Protein AF-A0A8K0P0N8-F1 (afdb_monomer_lite)

Foldseek 3Di:
DDPPPPPPDPPLPQPVDDCVVCVPSRCVVPQVVVLVVLQVVDDADQEKEKDKDFAADPDQADADPVDPRRGGWIKIFIAHDPPRRTNHIWTDPDPSTDFPPVCPVPPPLLRRVCRVCVVVFLVQHEYEYEQVNDDPVSQVVNLVRNYWYWYWHQCPHPPHDVVVVPDPDRTDIDTDHHD

pLDDT: mean 81.12, std 16.96, range [32.88, 97.12]

Secondary structure (DSSP, 8-state):
-------------GGG--TTT-SSTTTTTTHHHHHHHHHHH----SEEEEEEEEEE-SSS-EE-TTSSSSEEEEEEEEEETTT--EEEEEE--GGG----GGGTTS-HHHHHHHHHHGGGTTTT-EEEE-TTT--HHHHHHHHHTT-EEEEEE-TTSTT--GGGGSSS-S-EEEEE---

Radius of gyration: 18.7 Å; chains: 1; bounding box: 54×40×55 Å

Organism: Ladona fulva (NCBI:txid123851)

Sequence (179 aa):
MSHRIIVKKFGSDNDEYDPEMHPNPKINKIWPKLEEKFKKLYTPERDITIDESLLLSKGRHQFNPQKRARFGIKTFIISESRSGYLWSTIIYSGKGTLFDDEFKDKPMSSQAVMTLMKPLLDKGYCLIMENFYMSPEFTEWLISHSSNTYGTLRRTRRGIPKELETIHSCSFILQITTN

Structure (mmCIF, N/CA/C/O backbone):
data_AF-A0A8K0P0N8-F1
#
_entry.id   AF-A0A8K0P0N8-F1
#
loop_
_atom_site.group_PDB
_atom_site.id
_atom_site.type_symbol
_atom_site.label_atom_id
_atom_site.label_alt_id
_atom_site.label_comp_id
_atom_site.label_asym_id
_atom_site.label_entity_id
_atom_site.label_seq_id
_atom_site.pdbx_PDB_ins_code
_atom_site.Cartn_x
_atom_site.Cartn_y
_atom_site.Cartn_z
_atom_site.occupancy
_atom_site.B_iso_or_equiv
_atom_site.auth_seq_id
_atom_site.auth_comp_id
_atom_site.auth_asym_id
_atom_site.auth_atom_id
_atom_site.pdbx_PDB_model_num
ATOM 1 N N . MET A 1 1 ? 30.753 -25.136 -16.726 1.00 34.81 1 MET A N 1
ATOM 2 C CA . MET A 1 1 ? 30.637 -23.947 -17.600 1.00 34.81 1 MET A CA 1
ATOM 3 C C . MET A 1 1 ? 29.559 -23.027 -17.043 1.00 34.81 1 MET A C 1
ATOM 5 O O . MET A 1 1 ? 28.383 -23.362 -17.107 1.00 34.81 1 MET A O 1
ATOM 9 N N . SER A 1 2 ? 29.964 -21.925 -16.408 1.00 34.75 2 SER A N 1
ATOM 10 C CA . SER A 1 2 ? 29.045 -20.934 -15.838 1.00 34.75 2 SER A CA 1
ATOM 11 C C . SER A 1 2 ? 28.477 -20.085 -16.973 1.00 34.75 2 SER A C 1
ATOM 13 O O . SER A 1 2 ? 29.191 -19.275 -17.564 1.00 34.75 2 SER A O 1
ATOM 15 N N . HIS A 1 3 ? 27.212 -20.313 -17.323 1.00 35.75 3 HIS A N 1
ATOM 16 C CA . HIS A 1 3 ? 26.510 -19.482 -18.291 1.00 35.75 3 HIS A CA 1
ATOM 17 C C . HIS A 1 3 ? 26.194 -18.144 -17.619 1.00 35.75 3 HIS A C 1
ATOM 19 O O . HIS A 1 3 ? 25.194 -17.988 -16.922 1.00 35.75 3 HIS A O 1
ATOM 25 N N . ARG A 1 4 ? 27.090 -17.169 -17.802 1.00 32.88 4 ARG A N 1
ATOM 26 C CA . ARG A 1 4 ? 26.797 -15.763 -17.526 1.00 32.88 4 ARG A CA 1
ATOM 27 C C . ARG A 1 4 ? 25.718 -15.321 -18.508 1.00 32.88 4 ARG A C 1
ATOM 29 O O . ARG A 1 4 ? 26.005 -15.110 -19.683 1.00 32.88 4 ARG A O 1
ATOM 36 N N . ILE A 1 5 ? 24.492 -15.152 -18.025 1.00 37.59 5 ILE A N 1
ATOM 37 C CA . ILE A 1 5 ? 23.492 -14.346 -18.724 1.00 37.59 5 ILE A CA 1
ATOM 38 C C . ILE A 1 5 ? 24.046 -12.919 -18.746 1.00 37.59 5 ILE A C 1
ATOM 40 O O . ILE A 1 5 ? 24.024 -12.204 -17.745 1.00 37.59 5 ILE A O 1
ATOM 44 N N . ILE A 1 6 ? 24.627 -12.527 -19.877 1.00 37.12 6 ILE A N 1
ATOM 45 C CA . ILE A 1 6 ? 24.990 -11.139 -20.140 1.00 37.12 6 ILE A CA 1
ATOM 46 C C . ILE A 1 6 ? 23.667 -10.417 -20.377 1.00 37.12 6 ILE A C 1
ATOM 48 O O . ILE A 1 6 ? 23.098 -10.500 -21.464 1.00 37.12 6 ILE A O 1
ATOM 52 N N . VAL A 1 7 ? 23.162 -9.716 -19.361 1.00 41.03 7 VAL A N 1
ATOM 53 C CA . VAL A 1 7 ? 22.123 -8.704 -19.570 1.00 41.03 7 VAL A CA 1
AT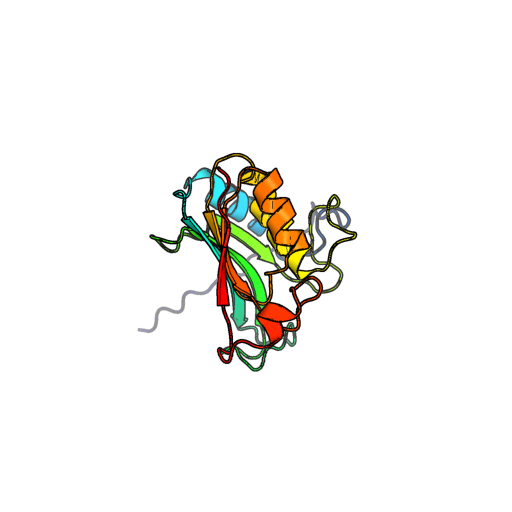OM 54 C C . VAL A 1 7 ? 22.768 -7.612 -20.420 1.00 41.03 7 VAL A C 1
ATOM 56 O O . VAL A 1 7 ? 23.480 -6.743 -19.917 1.00 41.03 7 VAL A O 1
ATOM 59 N N . LYS A 1 8 ? 22.595 -7.713 -21.743 1.00 39.94 8 LYS A N 1
ATOM 60 C CA . LYS A 1 8 ? 22.939 -6.642 -22.673 1.00 39.94 8 LYS A CA 1
ATOM 61 C C . LYS A 1 8 ? 22.150 -5.413 -22.235 1.00 39.94 8 LYS A C 1
ATOM 63 O O . LYS A 1 8 ? 20.938 -5.476 -22.068 1.00 39.94 8 LYS A O 1
ATOM 68 N N . LYS A 1 9 ? 22.892 -4.334 -21.997 1.00 40.94 9 LYS A N 1
ATOM 69 C CA . LYS A 1 9 ? 22.451 -2.954 -21.777 1.00 40.94 9 LYS A CA 1
ATOM 70 C C . LYS A 1 9 ? 21.026 -2.720 -22.310 1.00 40.94 9 LYS A C 1
ATOM 72 O O . LYS A 1 9 ? 20.848 -2.569 -23.514 1.00 40.94 9 LYS A O 1
ATOM 77 N N . PHE A 1 10 ? 20.031 -2.675 -21.423 1.00 42.56 10 PHE A N 1
ATOM 78 C CA . PHE A 1 10 ? 18.745 -2.061 -21.751 1.00 42.56 10 PHE A CA 1
ATOM 79 C C . PHE A 1 10 ? 19.018 -0.563 -21.919 1.00 42.56 10 PHE A C 1
ATOM 81 O O . PHE A 1 10 ? 19.152 0.170 -20.938 1.00 42.56 10 PHE A O 1
ATOM 88 N N . GLY A 1 11 ? 19.210 -0.124 -23.163 1.00 44.72 11 GLY A N 1
ATOM 89 C CA . GLY A 1 11 ? 19.232 1.292 -23.501 1.00 44.72 11 GLY A CA 1
ATOM 90 C C . GLY A 1 11 ? 17.848 1.861 -23.221 1.00 44.72 11 GLY A C 1
ATOM 91 O O . GLY A 1 11 ? 16.871 1.445 -23.831 1.00 44.72 11 GLY A O 1
ATOM 92 N N . SER A 1 12 ? 17.743 2.749 -22.238 1.00 49.34 12 SER A N 1
ATOM 93 C CA . SER A 1 12 ? 16.522 3.522 -22.031 1.00 49.34 12 SER A CA 1
ATOM 94 C C . SER A 1 12 ? 16.572 4.709 -22.991 1.00 49.34 12 SER A C 1
ATOM 96 O O . SER A 1 12 ? 17.086 5.752 -22.611 1.00 49.34 12 SER A O 1
ATOM 98 N N . ASP A 1 13 ? 16.085 4.549 -24.223 1.00 51.22 13 ASP A N 1
ATOM 99 C CA . ASP A 1 13 ? 16.016 5.636 -25.222 1.00 51.22 13 ASP A CA 1
ATOM 100 C C . ASP A 1 13 ? 15.067 6.720 -24.724 1.00 51.22 13 ASP A C 1
ATOM 102 O O . ASP A 1 13 ? 13.869 6.477 -24.669 1.00 51.22 13 ASP A O 1
ATOM 106 N N . ASN A 1 14 ? 15.584 7.836 -24.205 1.00 54.34 14 ASN A N 1
ATOM 107 C CA . ASN A 1 14 ? 14.829 8.881 -23.488 1.00 54.34 14 ASN A CA 1
ATOM 108 C C . ASN A 1 14 ? 14.130 9.890 -24.406 1.00 54.34 14 ASN A C 1
ATOM 110 O O . ASN A 1 14 ? 13.683 10.919 -23.915 1.00 54.34 14 ASN A O 1
ATOM 114 N N . ASP A 1 15 ? 13.994 9.589 -25.691 1.00 62.78 15 ASP A N 1
ATOM 115 C CA . ASP A 1 15 ? 13.519 10.561 -26.678 1.00 62.78 15 ASP A CA 1
ATOM 116 C C . ASP A 1 15 ? 12.042 10.965 -26.474 1.00 62.78 15 ASP A C 1
ATOM 118 O O . ASP A 1 15 ? 11.666 12.083 -26.803 1.00 62.78 15 ASP A O 1
ATOM 122 N N . GLU A 1 16 ? 11.225 10.117 -25.831 1.00 59.94 16 GLU A N 1
ATOM 123 C CA . GLU A 1 16 ? 9.828 10.409 -25.433 1.00 59.9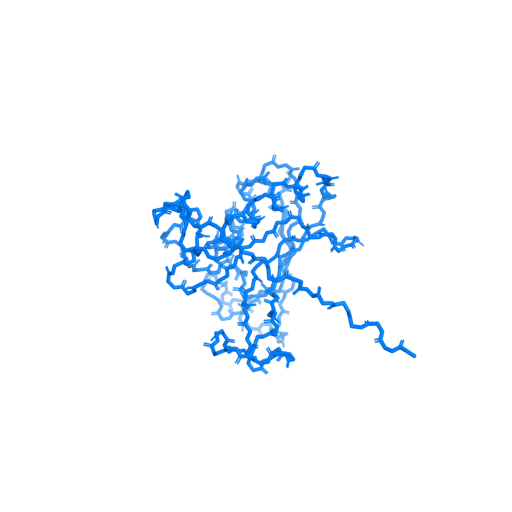4 16 GLU A CA 1
ATOM 124 C C . GLU A 1 16 ? 9.683 10.795 -23.940 1.00 59.94 16 GLU A C 1
ATOM 126 O O . GLU A 1 16 ? 8.640 10.592 -23.319 1.00 59.94 16 GLU A O 1
ATOM 131 N N . TYR A 1 17 ? 10.747 11.273 -23.288 1.00 56.53 17 TYR A N 1
ATOM 132 C CA . TYR A 1 17 ? 10.703 11.620 -21.864 1.00 56.53 17 TYR A CA 1
ATOM 133 C C . TYR A 1 17 ? 9.967 12.946 -21.601 1.00 56.53 17 TYR A C 1
ATOM 135 O O . TYR A 1 17 ? 10.524 14.018 -21.819 1.00 56.53 17 TYR A O 1
ATOM 143 N N . ASP A 1 18 ? 8.760 12.863 -21.037 1.00 59.59 18 ASP A N 1
ATOM 144 C CA . ASP A 1 18 ? 8.067 13.989 -20.403 1.00 59.59 18 ASP A CA 1
ATOM 145 C C . ASP A 1 18 ? 8.356 14.038 -18.882 1.00 59.59 18 ASP A C 1
ATOM 147 O O . ASP A 1 18 ? 7.932 13.139 -18.154 1.00 59.59 18 ASP A O 1
ATOM 151 N N . PRO A 1 19 ? 9.067 15.054 -18.363 1.00 59.94 19 PRO A N 1
ATOM 152 C CA . PRO A 1 19 ? 9.354 15.185 -16.935 1.00 59.94 19 PRO A CA 1
ATOM 153 C C . PRO A 1 19 ? 8.122 15.400 -16.041 1.00 59.94 19 PRO A C 1
ATOM 155 O O . PRO A 1 19 ? 8.228 15.133 -14.843 1.00 59.94 19 PRO A O 1
ATOM 158 N N . GLU A 1 20 ? 6.981 15.847 -16.575 1.00 56.97 20 GLU A N 1
ATOM 159 C CA . GLU A 1 20 ? 5.731 15.989 -15.814 1.00 56.97 20 GLU A CA 1
ATOM 160 C C . GLU A 1 20 ? 5.022 14.642 -15.644 1.00 56.97 20 GLU A C 1
ATOM 162 O O . GLU A 1 20 ? 4.553 14.318 -14.553 1.00 56.97 20 GLU A O 1
ATOM 167 N N . MET A 1 21 ? 5.014 13.806 -16.686 1.00 50.88 21 MET A N 1
ATOM 168 C CA . MET A 1 21 ? 4.398 12.474 -16.630 1.00 50.88 21 MET A CA 1
ATOM 169 C C . MET A 1 21 ? 5.349 11.383 -16.113 1.00 50.88 21 MET A C 1
ATOM 171 O O . MET A 1 21 ? 4.902 10.315 -15.687 1.00 50.88 21 MET A O 1
ATOM 175 N N . HIS A 1 22 ? 6.668 11.602 -16.165 1.00 56.91 22 HIS A N 1
ATOM 176 C CA . HIS A 1 22 ? 7.689 10.573 -15.944 1.00 56.91 22 HIS A CA 1
ATOM 177 C C . HIS A 1 22 ? 8.686 10.952 -14.828 1.00 56.91 22 HIS A C 1
ATOM 179 O O . HIS A 1 22 ? 9.884 11.074 -15.081 1.00 56.91 22 HIS A O 1
ATOM 185 N N . PRO A 1 23 ? 8.281 11.041 -13.552 1.00 57.25 23 PRO A N 1
ATOM 186 C CA . PRO A 1 23 ? 9.169 11.464 -12.460 1.00 57.25 23 PRO A CA 1
ATOM 187 C C . PRO A 1 23 ? 10.352 10.519 -12.198 1.00 57.25 23 PRO A C 1
ATOM 189 O O . PRO A 1 23 ? 11.267 10.864 -11.449 1.00 57.25 23 PRO A O 1
ATOM 192 N N . ASN A 1 24 ? 10.377 9.334 -12.822 1.00 61.72 24 ASN A N 1
ATOM 193 C CA . ASN A 1 24 ? 11.548 8.461 -12.840 1.00 61.72 24 ASN A CA 1
ATOM 194 C C . ASN A 1 24 ? 11.961 8.062 -14.278 1.00 61.72 24 ASN A C 1
ATOM 196 O O . ASN A 1 24 ? 11.547 7.000 -14.763 1.00 61.72 24 ASN A O 1
ATOM 200 N N . PRO A 1 25 ? 12.826 8.848 -14.956 1.00 58.59 25 PRO A N 1
ATOM 201 C CA . PRO A 1 25 ? 13.165 8.689 -16.381 1.00 58.59 25 PRO A CA 1
ATOM 202 C C . PRO A 1 25 ? 13.624 7.288 -16.791 1.00 58.59 25 PRO A C 1
ATOM 204 O O . PRO A 1 25 ? 13.419 6.856 -17.924 1.00 58.59 25 PRO A O 1
ATOM 207 N N . LYS A 1 26 ? 14.287 6.568 -15.880 1.00 62.97 26 LYS A N 1
ATOM 208 C CA . LYS A 1 26 ? 14.955 5.297 -16.199 1.00 62.97 26 LYS A CA 1
ATOM 209 C C . LYS A 1 26 ? 14.019 4.095 -16.147 1.00 62.97 26 LYS A C 1
ATOM 211 O O . LYS A 1 26 ? 14.271 3.108 -16.827 1.00 62.97 26 LYS A O 1
ATOM 216 N N . ILE A 1 27 ? 12.969 4.157 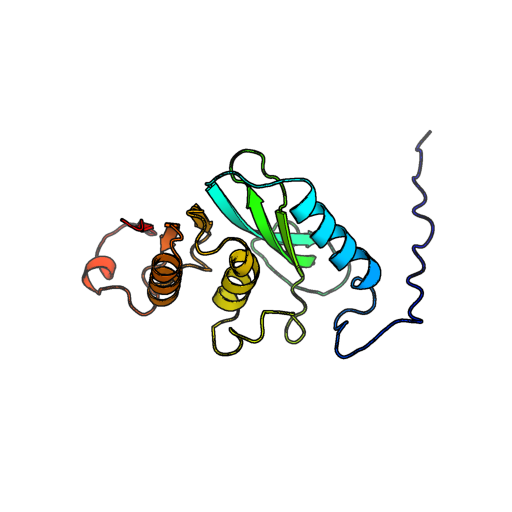-15.331 1.00 69.94 27 ILE A N 1
ATOM 217 C CA . ILE A 1 27 ? 12.074 3.016 -15.083 1.00 69.94 27 ILE A CA 1
ATOM 218 C C . ILE A 1 27 ? 10.721 3.216 -15.779 1.00 69.94 27 ILE A C 1
ATOM 220 O O . ILE A 1 27 ? 10.059 2.238 -16.136 1.00 69.94 27 ILE A O 1
ATOM 224 N N . ASN A 1 28 ? 10.351 4.464 -16.080 1.00 67.00 28 ASN A N 1
ATOM 225 C CA . ASN A 1 28 ? 9.018 4.784 -16.572 1.00 67.00 28 ASN A CA 1
ATOM 226 C C . ASN A 1 28 ? 8.675 4.248 -17.974 1.00 67.00 28 ASN A C 1
ATOM 228 O O . ASN A 1 28 ? 7.510 4.172 -18.326 1.00 67.00 28 ASN A O 1
ATOM 232 N N . LYS A 1 29 ? 9.642 3.817 -18.790 1.00 71.94 29 LYS A N 1
ATOM 233 C CA . LYS A 1 29 ? 9.305 3.247 -20.115 1.00 71.94 29 LYS A CA 1
ATOM 234 C C . LYS A 1 29 ? 8.792 1.818 -20.054 1.00 71.94 29 LYS A C 1
ATOM 236 O O . LYS A 1 29 ? 8.029 1.384 -20.915 1.00 71.94 29 LYS A O 1
ATOM 241 N N . ILE A 1 30 ? 9.282 1.068 -19.073 1.00 79.44 30 ILE A N 1
ATOM 242 C CA . ILE A 1 30 ? 9.040 -0.370 -18.954 1.00 79.44 30 ILE A CA 1
ATOM 243 C C . ILE A 1 30 ? 7.976 -0.625 -17.890 1.00 79.44 30 ILE A C 1
ATOM 245 O O . ILE A 1 30 ? 7.113 -1.478 -18.077 1.00 79.44 30 ILE A O 1
ATOM 249 N N . TRP A 1 31 ? 8.020 0.124 -16.788 1.00 84.00 31 TRP A N 1
ATOM 250 C CA . TRP A 1 31 ? 7.185 -0.149 -15.628 1.00 84.00 31 TRP A CA 1
ATOM 251 C C . TRP A 1 31 ? 5.681 0.010 -15.867 1.00 84.00 31 TRP A C 1
ATOM 253 O O . TRP A 1 31 ? 4.974 -0.952 -15.580 1.00 84.00 31 TRP A O 1
ATOM 263 N N . PRO A 1 32 ? 5.174 1.105 -16.465 1.00 84.44 32 PRO A N 1
ATOM 264 C CA . PRO A 1 32 ? 3.746 1.236 -16.750 1.00 84.44 32 PRO A CA 1
ATOM 265 C C . PRO A 1 32 ? 3.235 0.112 -17.657 1.00 84.44 32 PRO A C 1
ATOM 267 O O . PRO A 1 32 ? 2.181 -0.457 -17.403 1.00 84.44 32 PRO A O 1
ATOM 270 N N . LYS A 1 33 ? 4.033 -0.295 -18.658 1.00 87.00 33 LYS A N 1
ATOM 271 C CA . LYS A 1 33 ? 3.690 -1.403 -19.567 1.00 87.00 33 LYS A CA 1
ATOM 272 C C . LYS A 1 33 ? 3.633 -2.758 -18.852 1.00 87.00 33 LYS A C 1
ATOM 274 O O . LYS A 1 33 ? 2.849 -3.622 -19.238 1.00 87.00 33 LYS A O 1
ATOM 279 N N . LEU A 1 34 ? 4.490 -2.981 -17.853 1.00 88.88 34 LEU A N 1
ATOM 280 C CA . LEU A 1 34 ? 4.446 -4.186 -17.018 1.00 88.88 34 LEU A CA 1
ATOM 281 C C . LEU A 1 34 ? 3.242 -4.163 -16.079 1.00 88.88 34 LEU A C 1
ATOM 283 O O . LEU A 1 34 ? 2.530 -5.157 -15.989 1.00 88.88 34 LEU A O 1
ATOM 287 N N . GLU A 1 35 ? 3.004 -3.030 -15.425 1.00 89.44 35 GLU A N 1
ATOM 288 C CA . GLU A 1 35 ? 1.915 -2.850 -14.467 1.00 89.44 35 GLU A CA 1
ATOM 289 C C . GLU A 1 35 ? 0.545 -3.040 -15.126 1.00 89.44 35 GLU A C 1
ATOM 291 O O . GLU A 1 35 ? -0.285 -3.808 -14.640 1.00 89.44 35 GLU A O 1
ATOM 296 N N . GLU A 1 36 ? 0.368 -2.467 -16.317 1.00 90.94 36 GLU A N 1
ATOM 297 C CA . GLU A 1 36 ? -0.810 -2.678 -17.152 1.00 90.94 36 GLU A CA 1
ATOM 298 C C . GLU A 1 36 ? -1.009 -4.164 -17.494 1.00 90.94 36 GLU A C 1
ATOM 300 O O . GLU A 1 36 ? -2.127 -4.681 -17.441 1.00 90.94 36 GLU A O 1
ATOM 305 N N . LYS A 1 37 ? 0.073 -4.884 -17.821 1.00 93.19 37 LYS A N 1
ATOM 306 C CA . LYS A 1 37 ? 0.000 -6.319 -18.122 1.00 93.19 37 LYS A CA 1
ATOM 307 C C . LYS A 1 37 ? -0.361 -7.154 -16.898 1.00 93.19 37 LYS A C 1
ATOM 309 O O . LYS A 1 37 ? -1.166 -8.068 -17.049 1.00 93.19 37 LYS A O 1
ATOM 314 N N . PHE A 1 38 ? 0.187 -6.863 -15.719 1.00 93.94 38 PHE A N 1
ATOM 315 C CA . PHE A 1 38 ? -0.149 -7.603 -14.496 1.00 93.94 38 PHE A CA 1
ATOM 316 C C . PHE A 1 38 ? -1.645 -7.514 -14.189 1.00 93.94 38 PHE A C 1
ATOM 318 O O . PHE A 1 38 ? -2.302 -8.536 -13.996 1.00 93.94 38 PHE A O 1
ATOM 325 N N . LYS A 1 39 ? -2.213 -6.309 -14.285 1.00 94.06 39 LYS A N 1
ATOM 326 C CA . LYS A 1 39 ? -3.651 -6.094 -14.089 1.00 94.06 39 LYS A CA 1
ATOM 327 C C . LYS A 1 39 ? -4.522 -6.782 -15.142 1.00 94.06 39 LYS A C 1
ATOM 329 O O . LYS A 1 39 ? -5.618 -7.227 -14.824 1.00 94.06 39 LYS A O 1
ATOM 334 N N . LYS A 1 40 ? -4.064 -6.847 -16.399 1.00 95.00 40 LYS A N 1
ATOM 335 C CA . LYS A 1 40 ? -4.822 -7.451 -17.511 1.00 95.00 40 LYS A CA 1
ATOM 336 C C . LYS A 1 40 ? -4.810 -8.977 -17.502 1.00 95.00 40 LYS A C 1
ATOM 338 O O . LYS A 1 40 ? -5.776 -9.589 -17.943 1.00 95.00 40 LYS A O 1
ATOM 343 N N . LEU A 1 41 ? -3.707 -9.588 -17.075 1.00 95.19 41 LEU A N 1
ATOM 344 C CA . LEU A 1 41 ? -3.517 -11.038 -17.162 1.00 95.19 41 LEU A CA 1
ATOM 345 C C . LEU A 1 41 ? -4.204 -11.805 -16.033 1.00 95.19 41 LEU A C 1
ATOM 347 O O . LEU A 1 41 ? -4.467 -12.996 -16.191 1.00 95.19 41 LEU A O 1
ATOM 351 N N . TYR A 1 42 ? -4.475 -11.148 -14.907 1.00 94.38 42 TYR A N 1
ATOM 352 C CA . TYR A 1 42 ? -5.046 -11.795 -13.739 1.00 94.38 42 TYR A CA 1
ATOM 353 C C . TYR A 1 42 ? -6.048 -10.888 -13.034 1.00 94.38 42 TYR A C 1
ATOM 355 O O . TYR A 1 42 ? -5.749 -9.738 -12.712 1.00 94.38 42 TYR A O 1
ATOM 363 N N . THR A 1 43 ? -7.230 -11.434 -12.753 1.00 95.75 43 THR A N 1
ATOM 364 C CA . THR A 1 43 ? -8.183 -10.817 -11.828 1.00 95.75 43 THR A CA 1
ATOM 365 C C . THR A 1 43 ? -8.009 -11.490 -10.470 1.00 95.75 43 THR A C 1
ATOM 367 O O . THR A 1 43 ? -8.191 -12.706 -10.398 1.00 95.75 43 THR A O 1
ATOM 370 N N . PRO A 1 44 ? -7.624 -10.746 -9.420 1.00 96.50 44 PRO A N 1
ATOM 371 C CA . PRO A 1 44 ? -7.443 -11.322 -8.101 1.00 96.50 44 PRO A CA 1
ATOM 372 C C . PRO A 1 44 ? -8.768 -11.838 -7.539 1.00 96.50 44 PRO A C 1
ATOM 374 O O . PRO A 1 44 ? -9.838 -11.314 -7.846 1.00 96.50 44 PRO A O 1
ATOM 377 N N . 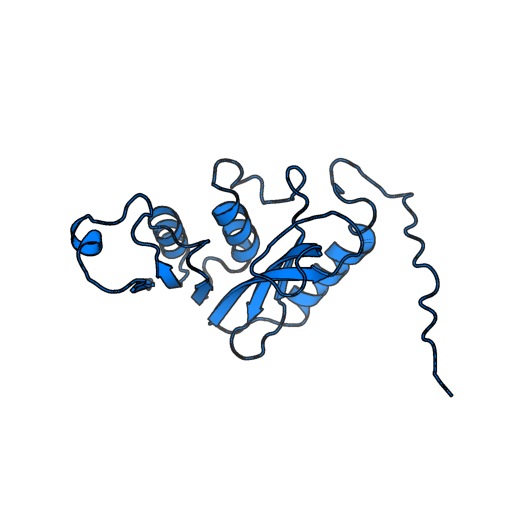GLU A 1 45 ? -8.693 -12.865 -6.696 1.00 96.69 45 GLU A N 1
ATOM 378 C CA . GLU A 1 45 ? -9.820 -13.253 -5.852 1.00 96.69 45 GLU A CA 1
ATOM 379 C C . GLU A 1 45 ? -10.092 -12.199 -4.767 1.00 96.69 45 GLU A C 1
ATOM 381 O O . GLU A 1 45 ? -9.368 -11.212 -4.630 1.00 96.69 45 GLU A O 1
ATOM 386 N N . ARG A 1 46 ? -11.147 -12.424 -3.975 1.00 96.12 46 ARG A N 1
ATOM 387 C CA . ARG A 1 46 ? -11.635 -11.484 -2.957 1.00 96.12 46 ARG A CA 1
ATOM 388 C C . ARG A 1 46 ? -10.531 -10.968 -2.032 1.00 96.12 46 ARG A C 1
ATOM 390 O O . ARG A 1 46 ? -10.508 -9.779 -1.734 1.00 96.12 46 ARG A O 1
ATOM 397 N N . ASP A 1 47 ? -9.654 -11.848 -1.559 1.00 96.62 47 ASP A N 1
ATOM 398 C CA . ASP A 1 47 ? -8.705 -11.523 -0.497 1.00 96.62 47 ASP A CA 1
ATOM 399 C C . ASP A 1 47 ? -7.363 -11.072 -1.087 1.00 96.62 47 ASP A C 1
ATOM 401 O O . ASP A 1 47 ? -6.632 -11.841 -1.718 1.00 96.62 47 ASP A O 1
ATOM 405 N N . ILE A 1 48 ? -6.987 -9.828 -0.816 1.00 97.12 48 ILE A N 1
ATOM 406 C CA . ILE A 1 48 ? -5.782 -9.166 -1.327 1.00 97.12 48 ILE A CA 1
ATOM 407 C C . ILE A 1 48 ? -4.949 -8.605 -0.177 1.00 97.12 48 ILE A C 1
ATOM 409 O O . ILE A 1 48 ? -5.476 -8.229 0.867 1.00 97.12 48 ILE A O 1
ATOM 413 N N . THR A 1 49 ? -3.638 -8.519 -0.366 1.00 96.19 49 THR A N 1
ATOM 414 C CA . THR A 1 49 ? -2.696 -8.005 0.626 1.00 96.19 49 THR A CA 1
ATOM 415 C C . THR A 1 49 ? -1.949 -6.790 0.100 1.00 96.19 49 THR A C 1
ATOM 417 O O . THR A 1 49 ? -1.633 -6.721 -1.088 1.00 96.19 49 THR A O 1
ATOM 420 N N . ILE A 1 50 ? -1.637 -5.840 0.985 1.00 95.62 50 ILE A N 1
ATOM 421 C CA . ILE A 1 50 ? -0.677 -4.768 0.702 1.00 95.62 50 ILE A CA 1
ATOM 422 C C . ILE A 1 50 ? 0.514 -4.870 1.649 1.00 95.62 50 ILE A C 1
ATOM 424 O O . ILE A 1 50 ? 0.345 -4.909 2.869 1.00 95.62 50 ILE A O 1
ATOM 428 N N . ASP A 1 51 ? 1.716 -4.866 1.073 1.00 92.12 51 ASP A N 1
ATOM 429 C CA . ASP A 1 51 ? 2.981 -4.950 1.807 1.00 92.12 51 ASP A CA 1
ATOM 430 C C . ASP A 1 51 ? 4.080 -4.081 1.158 1.00 92.12 51 ASP A C 1
ATOM 432 O O . ASP A 1 51 ? 3.994 -3.628 0.010 1.00 92.12 51 ASP A O 1
ATOM 436 N N . GLU A 1 52 ? 5.144 -3.847 1.921 1.00 91.88 52 GLU A N 1
ATOM 437 C CA . GLU A 1 52 ? 6.380 -3.203 1.509 1.00 91.88 52 GLU A CA 1
ATOM 438 C C . GLU A 1 52 ? 7.452 -4.235 1.156 1.00 91.88 52 GLU A C 1
ATOM 440 O O . GLU A 1 52 ? 7.971 -4.968 2.010 1.00 91.88 52 GLU A O 1
ATOM 445 N N . SER A 1 53 ? 7.915 -4.182 -0.090 1.00 90.50 53 SER A N 1
ATOM 446 C CA . SER A 1 53 ? 9.140 -4.860 -0.505 1.00 90.50 53 SER A CA 1
ATOM 447 C C . SER A 1 53 ? 10.302 -3.875 -0.605 1.00 90.50 53 SER A C 1
ATOM 449 O O . SER A 1 53 ? 10.131 -2.694 -0.916 1.00 90.50 53 SER A O 1
ATOM 451 N N . LEU A 1 54 ? 11.506 -4.364 -0.308 1.00 90.88 54 LEU A N 1
ATOM 452 C CA . LEU A 1 54 ? 12.744 -3.601 -0.403 1.00 90.88 54 LEU A CA 1
ATOM 453 C C . LEU A 1 54 ? 13.723 -4.363 -1.294 1.00 90.88 54 LEU A C 1
ATOM 455 O O . LEU A 1 54 ? 14.391 -5.302 -0.856 1.00 90.88 54 LEU A O 1
ATOM 459 N N . LEU A 1 55 ? 13.793 -3.959 -2.561 1.00 88.62 55 LEU A N 1
ATOM 460 C CA . LEU A 1 55 ? 14.679 -4.565 -3.545 1.00 88.62 55 LEU A CA 1
ATOM 461 C C . LEU A 1 55 ? 16.115 -4.105 -3.289 1.00 88.62 55 LEU A C 1
ATOM 463 O O . LEU A 1 55 ? 16.412 -2.911 -3.372 1.00 88.62 55 LEU A O 1
ATOM 467 N N . LEU A 1 56 ? 17.009 -5.053 -2.996 1.00 86.81 56 LEU A N 1
ATOM 468 C CA . LEU A 1 56 ? 18.414 -4.767 -2.712 1.00 86.81 56 LEU A CA 1
ATOM 469 C C . LEU A 1 56 ? 19.049 -3.968 -3.856 1.00 86.81 56 LEU A C 1
ATOM 471 O O . LEU A 1 56 ? 19.085 -4.414 -5.001 1.00 86.81 56 LEU A O 1
ATOM 475 N N . SER A 1 57 ? 19.614 -2.813 -3.520 1.00 82.06 57 SER A N 1
ATOM 476 C CA . SER A 1 57 ? 20.389 -1.994 -4.448 1.00 82.06 57 SER A CA 1
ATOM 477 C C . SER A 1 57 ? 21.716 -1.622 -3.805 1.00 82.06 57 SER A C 1
ATOM 479 O O . SER A 1 57 ? 21.792 -1.360 -2.607 1.00 82.06 57 SER A O 1
ATOM 481 N N . LYS A 1 58 ? 22.779 -1.587 -4.616 1.00 75.12 58 LYS A N 1
ATOM 482 C CA . LYS A 1 58 ? 24.097 -1.101 -4.178 1.00 75.12 58 LYS A CA 1
ATOM 483 C C . LYS A 1 58 ? 24.117 0.423 -3.980 1.00 75.12 58 LYS A C 1
ATOM 485 O O . LYS A 1 58 ? 25.058 0.940 -3.386 1.00 75.12 58 LYS A O 1
ATOM 490 N N . GLY A 1 59 ? 23.106 1.138 -4.480 1.00 73.19 59 GLY A N 1
ATOM 491 C CA . GLY A 1 59 ? 22.930 2.571 -4.253 1.00 73.19 59 GLY A CA 1
ATOM 492 C C . GLY A 1 59 ? 22.320 2.881 -2.883 1.00 73.19 59 GLY A C 1
ATOM 493 O O . GLY A 1 59 ? 21.548 2.095 -2.334 1.00 73.19 59 GLY A O 1
ATOM 494 N N . ARG A 1 60 ? 22.633 4.061 -2.336 1.00 67.38 60 ARG A N 1
ATOM 495 C CA . ARG A 1 60 ? 22.028 4.580 -1.098 1.00 67.38 60 ARG A CA 1
ATOM 496 C C . ARG A 1 60 ? 20.643 5.167 -1.391 1.00 67.38 60 ARG A C 1
ATOM 498 O O . ARG A 1 60 ? 20.493 6.378 -1.499 1.00 67.38 60 ARG A O 1
ATOM 505 N N . HIS A 1 61 ? 19.662 4.291 -1.576 1.00 80.62 61 HIS A N 1
ATOM 506 C CA . HIS A 1 61 ? 18.254 4.667 -1.713 1.00 80.62 61 HIS A CA 1
ATOM 507 C C . HIS A 1 61 ? 17.588 4.647 -0.326 1.00 80.62 61 HIS A C 1
ATOM 509 O O . HIS A 1 61 ? 18.041 5.343 0.579 1.00 80.62 61 HIS A O 1
ATOM 515 N N . GLN A 1 62 ? 16.561 3.823 -0.115 1.00 84.62 62 GLN A N 1
ATOM 516 C CA . GLN A 1 62 ? 15.880 3.731 1.170 1.00 84.62 62 GLN A CA 1
ATOM 517 C C . GLN A 1 62 ? 16.642 2.823 2.137 1.00 84.62 62 GLN A C 1
ATOM 519 O O . GLN A 1 62 ? 17.038 1.718 1.767 1.00 84.62 62 GLN A O 1
ATOM 524 N N . PHE A 1 63 ? 16.791 3.269 3.387 1.00 86.12 63 PHE A N 1
ATOM 525 C CA . PHE A 1 63 ? 17.274 2.438 4.487 1.00 86.12 63 PHE A CA 1
ATOM 526 C C . PHE A 1 63 ? 16.098 1.904 5.313 1.00 86.12 63 PHE A C 1
ATOM 528 O O . PHE A 1 63 ? 15.228 2.679 5.717 1.00 86.12 63 PHE A O 1
ATOM 535 N N . ASN A 1 64 ? 16.076 0.597 5.578 1.00 85.19 64 ASN A N 1
ATOM 536 C CA . ASN A 1 64 ? 15.187 -0.020 6.558 1.00 85.19 64 ASN A CA 1
ATOM 537 C C . ASN A 1 64 ? 15.959 -1.089 7.357 1.00 85.19 64 ASN A C 1
ATOM 539 O O . ASN A 1 64 ? 16.290 -2.138 6.801 1.00 85.19 64 ASN A O 1
ATOM 543 N N . PRO A 1 65 ? 16.231 -0.868 8.657 1.00 86.12 65 PRO A N 1
ATOM 544 C CA . PRO A 1 65 ? 17.007 -1.806 9.465 1.00 86.12 65 PRO A CA 1
ATOM 545 C C . PRO A 1 65 ? 16.278 -3.131 9.735 1.00 86.12 65 PRO A C 1
ATOM 547 O O . PRO A 1 65 ? 16.939 -4.122 10.037 1.00 86.12 65 PRO A O 1
ATOM 550 N N . GLN A 1 66 ? 14.946 -3.159 9.621 1.00 85.25 66 GLN A N 1
ATOM 551 C CA . GLN A 1 66 ? 14.128 -4.346 9.889 1.00 85.25 66 GLN A CA 1
ATOM 552 C C . GLN A 1 66 ? 14.099 -5.331 8.712 1.00 85.25 66 GLN A C 1
ATOM 554 O O . GLN A 1 66 ? 13.761 -6.497 8.895 1.00 85.25 66 GLN A O 1
ATOM 559 N N . LYS A 1 67 ? 14.453 -4.892 7.498 1.00 84.06 67 LYS A N 1
ATOM 560 C CA . LYS A 1 67 ? 14.455 -5.745 6.302 1.00 84.06 67 LYS A CA 1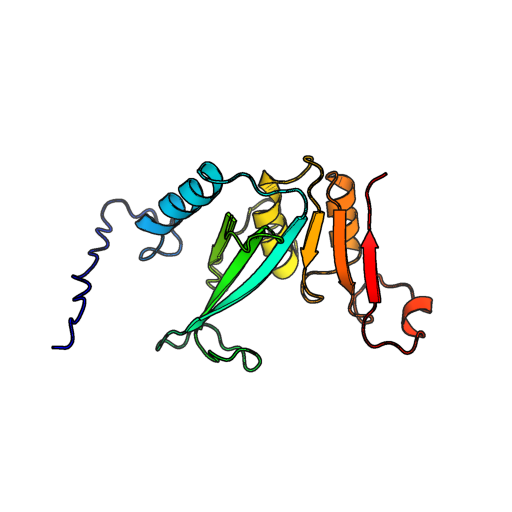
ATOM 561 C C . LYS A 1 67 ? 15.862 -6.315 6.066 1.00 84.06 67 LYS A C 1
ATOM 563 O O . LYS A 1 67 ? 16.877 -5.674 6.341 1.00 84.06 67 LYS A O 1
ATOM 568 N N . ARG A 1 68 ? 15.929 -7.532 5.506 1.00 83.62 68 ARG A N 1
ATOM 569 C CA . ARG A 1 68 ? 17.198 -8.232 5.207 1.00 83.62 68 ARG A CA 1
ATOM 570 C C . ARG A 1 68 ? 18.104 -7.406 4.291 1.00 83.62 68 ARG A C 1
ATOM 572 O O . ARG A 1 68 ? 19.296 -7.260 4.555 1.00 83.62 68 ARG A O 1
ATOM 579 N N . ALA A 1 69 ? 17.533 -6.858 3.222 1.00 85.06 69 ALA A N 1
ATOM 580 C CA . ALA A 1 69 ? 18.187 -5.857 2.394 1.00 85.06 69 ALA A CA 1
ATOM 581 C C . ALA A 1 69 ? 18.051 -4.499 3.085 1.00 85.06 69 ALA A C 1
ATOM 583 O O . ALA A 1 69 ? 17.052 -3.821 2.903 1.00 85.06 69 ALA A O 1
ATOM 584 N N . ARG A 1 70 ? 19.033 -4.103 3.901 1.00 87.31 70 ARG A N 1
ATOM 585 C CA . ARG A 1 70 ? 18.926 -2.854 4.676 1.00 87.31 70 ARG A CA 1
ATOM 586 C C . ARG A 1 70 ? 18.870 -1.601 3.806 1.00 87.31 70 ARG A C 1
ATOM 588 O O . ARG A 1 70 ? 18.303 -0.609 4.239 1.00 87.31 70 ARG A O 1
ATOM 595 N N . PHE A 1 71 ? 19.459 -1.646 2.612 1.00 87.75 71 PHE A N 1
ATOM 596 C CA . PHE A 1 71 ? 19.418 -0.574 1.622 1.00 87.75 71 PHE A CA 1
ATOM 597 C C . PHE A 1 71 ? 18.785 -1.088 0.335 1.00 87.75 71 PHE A C 1
ATOM 599 O O . PHE A 1 71 ? 19.172 -2.145 -0.171 1.00 87.75 71 PHE A O 1
ATOM 606 N N . GLY A 1 72 ? 17.833 -0.342 -0.213 1.00 89.94 72 GLY A N 1
ATOM 607 C CA . GLY A 1 72 ? 17.156 -0.781 -1.421 1.00 89.94 72 GLY A CA 1
ATOM 608 C C . GLY A 1 72 ? 16.146 0.200 -1.986 1.00 89.94 72 GLY A C 1
ATOM 609 O O . GLY A 1 72 ? 15.904 1.277 -1.442 1.00 89.94 72 GLY A O 1
ATOM 610 N N . ILE A 1 73 ? 15.558 -0.204 -3.104 1.00 88.44 73 ILE A N 1
ATOM 611 C CA . ILE A 1 73 ? 14.409 0.465 -3.705 1.00 88.44 73 ILE A CA 1
ATOM 612 C C . ILE A 1 73 ? 13.169 -0.073 -3.001 1.00 88.44 73 ILE A C 1
ATOM 614 O O . ILE A 1 73 ? 12.884 -1.269 -3.065 1.00 88.44 73 ILE A O 1
ATOM 618 N N . LYS A 1 74 ? 12.472 0.807 -2.285 1.00 90.88 74 LYS A N 1
ATOM 619 C CA . LYS A 1 74 ? 11.227 0.466 -1.605 1.00 90.88 74 LYS A CA 1
ATOM 620 C C . LYS A 1 74 ? 10.084 0.467 -2.621 1.00 90.88 74 LYS A C 1
ATOM 622 O O . LYS A 1 74 ? 9.964 1.395 -3.418 1.00 90.88 74 LYS A O 1
ATOM 627 N N . THR A 1 75 ? 9.241 -0.550 -2.570 1.00 92.31 75 THR A N 1
ATOM 628 C CA . THR A 1 75 ? 8.046 -0.680 -3.407 1.00 92.31 75 THR A CA 1
ATOM 629 C C . THR A 1 75 ? 6.863 -1.056 -2.535 1.00 92.31 75 THR A C 1
ATOM 631 O O . THR A 1 75 ? 6.957 -2.003 -1.753 1.00 92.31 75 THR A O 1
ATOM 634 N N . PHE A 1 76 ? 5.758 -0.338 -2.693 1.00 94.44 76 PHE A N 1
ATOM 635 C CA . PHE A 1 76 ? 4.455 -0.773 -2.205 1.00 94.44 76 PHE A CA 1
ATOM 636 C C . PHE A 1 76 ? 3.887 -1.759 -3.215 1.00 94.44 76 PHE A C 1
ATOM 638 O O . PHE A 1 76 ? 3.968 -1.510 -4.421 1.00 94.44 76 PHE A O 1
ATOM 645 N N . ILE A 1 77 ? 3.376 -2.888 -2.747 1.00 95.31 77 ILE A N 1
ATOM 646 C CA . ILE A 1 77 ? 2.882 -3.966 -3.598 1.00 95.31 77 ILE A CA 1
ATOM 647 C C . ILE A 1 77 ? 1.491 -4.339 -3.122 1.00 95.31 77 ILE A C 1
ATOM 649 O O . ILE A 1 77 ? 1.282 -4.486 -1.922 1.00 95.31 77 ILE A O 1
ATOM 653 N N . ILE A 1 78 ? 0.576 -4.516 -4.069 1.00 96.69 78 ILE A N 1
ATOM 654 C CA . ILE A 1 78 ? -0.682 -5.217 -3.849 1.00 96.69 78 ILE A CA 1
ATOM 655 C C . ILE A 1 78 ? -0.597 -6.593 -4.509 1.00 96.69 78 ILE A C 1
ATOM 657 O O . ILE A 1 78 ? -0.204 -6.721 -5.676 1.00 96.69 78 ILE A O 1
ATOM 661 N N . SER A 1 79 ? -0.933 -7.627 -3.748 1.00 96.94 79 SER A N 1
ATOM 662 C CA . SER A 1 79 ? -0.884 -9.015 -4.197 1.00 96.94 79 SER A CA 1
ATOM 663 C C . SER A 1 79 ? -2.130 -9.791 -3.810 1.00 96.94 79 SER A C 1
ATOM 665 O O . SER A 1 79 ? -2.789 -9.476 -2.827 1.00 96.94 79 SER A O 1
ATOM 667 N N . GLU A 1 80 ? -2.455 -10.823 -4.577 1.00 96.69 80 GLU A N 1
ATOM 668 C CA . GLU A 1 80 ? -3.538 -11.734 -4.221 1.00 96.69 80 GLU A CA 1
ATOM 669 C C . GLU A 1 80 ? -3.093 -12.704 -3.116 1.00 96.69 80 GLU A C 1
ATOM 671 O O . GLU A 1 80 ? -2.000 -13.271 -3.175 1.00 96.69 80 GLU A O 1
ATOM 676 N N . SER A 1 81 ? -3.932 -12.887 -2.093 1.00 95.50 81 SER A N 1
ATOM 677 C CA . SER A 1 81 ? -3.528 -13.546 -0.843 1.00 95.50 81 SER A CA 1
ATOM 678 C C . SER A 1 81 ? -3.270 -15.045 -0.985 1.00 95.50 81 SER A C 1
ATOM 680 O O . SER A 1 81 ? -2.476 -15.598 -0.228 1.00 95.50 81 SER A O 1
ATOM 682 N N . ARG A 1 82 ? -3.942 -15.723 -1.923 1.00 94.31 82 ARG A N 1
ATOM 683 C CA . ARG A 1 82 ? -3.896 -17.188 -2.042 1.00 94.31 82 ARG A CA 1
ATOM 684 C C . ARG A 1 82 ? -2.703 -17.670 -2.866 1.00 94.31 82 ARG A C 1
ATOM 686 O O . ARG A 1 82 ? -2.054 -18.649 -2.516 1.00 94.31 82 ARG A O 1
ATOM 693 N N . SER A 1 83 ? -2.435 -16.996 -3.974 1.00 95.12 83 SER A N 1
ATOM 694 C CA . SER A 1 83 ? -1.407 -17.315 -4.966 1.00 95.12 83 SER A CA 1
ATOM 695 C C . SER A 1 83 ? -0.130 -16.499 -4.780 1.00 95.12 83 SER A C 1
ATOM 697 O O . SER A 1 83 ? 0.916 -16.884 -5.300 1.00 95.12 83 SER A O 1
ATOM 699 N N . GLY A 1 84 ? -0.201 -15.367 -4.072 1.00 94.31 84 GLY A N 1
ATOM 700 C CA . GLY A 1 84 ? 0.890 -14.398 -3.991 1.00 94.31 84 GLY A CA 1
ATOM 701 C C . GLY A 1 84 ? 1.112 -13.623 -5.294 1.00 94.31 84 GLY A C 1
ATOM 702 O O . GLY A 1 84 ? 2.179 -13.037 -5.477 1.00 94.31 84 GLY A O 1
ATOM 703 N N . TYR A 1 85 ? 0.146 -13.633 -6.221 1.00 96.00 85 TYR A N 1
ATOM 704 C CA . TYR A 1 85 ? 0.270 -12.933 -7.496 1.00 96.00 85 TYR A CA 1
ATOM 705 C C . TYR A 1 85 ? 0.415 -11.426 -7.284 1.00 96.00 85 TYR A C 1
ATOM 707 O O . TYR A 1 85 ? -0.450 -10.799 -6.676 1.00 96.00 85 TYR A O 1
ATOM 715 N N . LEU A 1 86 ? 1.484 -10.833 -7.819 1.00 95.75 86 LEU A N 1
ATOM 716 C CA . LEU A 1 86 ? 1.698 -9.388 -7.802 1.00 95.75 86 LEU A CA 1
ATOM 717 C C . LEU A 1 86 ? 0.765 -8.722 -8.813 1.00 95.75 86 LEU A C 1
ATOM 719 O O . LEU A 1 86 ? 0.939 -8.888 -10.018 1.00 95.75 86 LEU A O 1
ATOM 723 N N . TRP A 1 87 ? -0.201 -7.951 -8.319 1.00 96.12 87 TRP A N 1
ATOM 724 C CA . TRP A 1 87 ? -1.235 -7.352 -9.159 1.00 96.12 87 TRP A CA 1
ATOM 725 C C . TRP A 1 87 ? -0.904 -5.914 -9.572 1.00 96.12 87 TRP A C 1
ATOM 727 O O . TRP A 1 87 ? -1.045 -5.549 -10.737 1.00 96.12 87 TRP A O 1
ATOM 737 N N . SER A 1 88 ? -0.419 -5.097 -8.638 1.00 95.50 88 SER A N 1
ATOM 738 C CA . SER A 1 88 ? 0.010 -3.718 -8.898 1.00 95.50 88 SER A CA 1
ATOM 739 C C . SER A 1 88 ? 1.039 -3.274 -7.859 1.00 95.50 88 SER A C 1
ATOM 741 O O . SER A 1 88 ? 1.285 -3.947 -6.853 1.00 95.50 88 SER A O 1
ATOM 743 N N . THR A 1 89 ? 1.725 -2.169 -8.132 1.00 94.00 89 THR A N 1
ATOM 744 C CA . THR A 1 89 ? 2.830 -1.710 -7.301 1.00 94.00 89 THR A CA 1
ATOM 745 C C . THR A 1 89 ? 3.202 -0.257 -7.581 1.00 94.00 89 THR A C 1
ATOM 747 O O . THR A 1 89 ? 3.178 0.211 -8.719 1.00 94.00 89 THR A O 1
ATOM 750 N N . ILE A 1 90 ? 3.601 0.446 -6.520 1.00 92.06 90 ILE A N 1
ATOM 751 C CA . ILE A 1 90 ? 4.111 1.818 -6.562 1.00 92.06 90 ILE A CA 1
ATOM 752 C C . ILE A 1 90 ? 5.571 1.814 -6.111 1.00 92.06 90 ILE A C 1
ATOM 754 O O . ILE A 1 90 ? 5.911 1.300 -5.041 1.00 92.06 90 ILE A O 1
ATOM 758 N N . ILE A 1 91 ? 6.443 2.429 -6.911 1.00 90.00 91 ILE A N 1
ATOM 759 C CA . ILE A 1 91 ? 7.860 2.599 -6.578 1.00 90.00 91 ILE A CA 1
ATOM 760 C C . ILE A 1 91 ? 8.027 3.850 -5.717 1.00 90.00 91 ILE A C 1
ATOM 762 O O . ILE A 1 91 ? 7.764 4.967 -6.162 1.00 90.00 91 ILE A O 1
ATOM 766 N N . TYR A 1 92 ? 8.530 3.674 -4.497 1.00 89.44 92 TYR A N 1
ATOM 767 C CA . TYR A 1 92 ? 8.783 4.787 -3.594 1.00 89.44 92 TYR A CA 1
ATOM 768 C C . TYR A 1 92 ? 10.041 5.555 -4.016 1.00 89.44 92 TYR A C 1
ATOM 770 O O . TYR A 1 92 ? 11.153 5.022 -4.001 1.00 89.44 92 TYR A O 1
ATOM 778 N N . SER A 1 93 ? 9.855 6.831 -4.348 1.00 86.75 93 SER A N 1
ATOM 779 C CA . SER A 1 93 ? 10.906 7.750 -4.807 1.00 86.75 93 SER A CA 1
ATOM 780 C C . SER A 1 93 ? 11.068 8.955 -3.868 1.00 86.75 93 SER A C 1
ATOM 782 O O . SER A 1 93 ? 11.546 10.018 -4.266 1.00 86.75 93 SER A O 1
ATOM 784 N N . GLY A 1 94 ? 10.662 8.819 -2.601 1.00 86.12 94 GLY A N 1
ATOM 785 C CA . GLY A 1 94 ? 10.658 9.928 -1.648 1.00 86.12 94 GLY A CA 1
ATOM 786 C C . GLY A 1 94 ? 9.596 10.965 -2.011 1.00 86.12 94 GLY A C 1
ATOM 787 O O . GLY A 1 94 ? 8.441 10.609 -2.233 1.00 86.12 94 GLY A O 1
ATOM 788 N N . LYS A 1 95 ? 9.990 12.242 -2.103 1.00 82.50 95 LYS A N 1
ATOM 789 C CA . LYS A 1 95 ? 9.081 13.351 -2.454 1.00 82.50 95 LYS A CA 1
ATOM 790 C C . LYS A 1 95 ? 8.510 13.257 -3.873 1.00 82.50 95 LYS A C 1
ATOM 792 O O . LYS A 1 95 ? 7.450 13.808 -4.115 1.00 82.50 95 LYS A O 1
ATOM 797 N N . GLY A 1 96 ? 9.200 12.574 -4.786 1.00 82.19 96 GLY A N 1
ATOM 798 C CA . GLY A 1 96 ? 8.738 12.358 -6.162 1.00 82.19 96 GLY A CA 1
ATOM 799 C C . GLY A 1 96 ? 7.937 11.069 -6.341 1.00 82.19 96 GLY A C 1
ATOM 800 O O . GLY A 1 96 ? 7.895 10.536 -7.446 1.00 82.19 96 GLY A O 1
ATOM 801 N N . THR A 1 97 ? 7.401 10.490 -5.262 1.00 87.00 97 THR A N 1
ATOM 802 C CA . THR A 1 97 ? 6.544 9.305 -5.387 1.00 87.00 97 THR A CA 1
ATOM 803 C C . THR A 1 97 ? 5.221 9.717 -6.013 1.00 87.00 97 THR A C 1
ATOM 805 O O . THR A 1 97 ? 4.584 10.648 -5.530 1.00 87.00 97 THR A O 1
ATOM 808 N N . LEU A 1 98 ? 4.820 9.012 -7.069 1.00 87.62 98 LEU A N 1
ATOM 809 C CA . LEU A 1 98 ? 3.526 9.208 -7.703 1.00 87.62 98 LEU A CA 1
ATOM 810 C C . LEU A 1 98 ? 2.441 8.495 -6.909 1.00 87.62 98 LEU A C 1
ATOM 812 O O . LEU A 1 98 ? 2.420 7.265 -6.836 1.00 87.62 98 LEU A O 1
ATOM 816 N N . PHE A 1 99 ? 1.551 9.292 -6.342 1.00 91.56 99 PHE A N 1
ATOM 817 C CA . PHE A 1 99 ? 0.276 8.858 -5.796 1.00 91.56 99 PHE A CA 1
ATOM 818 C C . PHE A 1 99 ? -0.845 9.524 -6.589 1.00 91.56 99 PHE A C 1
ATOM 820 O O . PHE A 1 99 ? -0.590 10.440 -7.368 1.00 91.56 99 PHE A O 1
ATOM 827 N N . ASP A 1 100 ? -2.074 9.053 -6.410 1.00 92.44 100 ASP A N 1
ATOM 828 C CA . ASP A 1 100 ? -3.233 9.718 -6.994 1.00 92.44 100 ASP A CA 1
ATOM 829 C C . ASP A 1 100 ? -3.425 11.105 -6.356 1.00 92.44 100 ASP A C 1
ATOM 831 O O . ASP A 1 100 ? -3.426 11.235 -5.125 1.00 92.44 100 ASP A O 1
ATOM 835 N N . ASP A 1 101 ? -3.584 12.137 -7.190 1.00 92.38 101 ASP A N 1
ATOM 836 C CA . ASP A 1 101 ? -3.726 13.533 -6.758 1.00 92.38 101 ASP A CA 1
ATOM 837 C C . ASP A 1 101 ? -4.940 13.756 -5.848 1.00 92.38 101 ASP A C 1
ATOM 839 O O . ASP A 1 101 ? -4.943 14.693 -5.041 1.00 92.38 101 ASP A O 1
ATOM 843 N N . GLU A 1 102 ? -5.949 12.884 -5.943 1.00 93.38 102 GLU A N 1
ATOM 844 C CA . GLU A 1 102 ? -7.126 12.873 -5.075 1.00 93.38 102 GLU A CA 1
ATOM 845 C C . GLU A 1 102 ? -6.760 12.728 -3.590 1.00 93.38 102 GLU A C 1
ATOM 847 O O . GLU A 1 102 ? -7.454 13.269 -2.734 1.00 93.38 102 GLU A O 1
ATOM 852 N N . PHE A 1 103 ? -5.651 12.051 -3.272 1.00 93.31 103 PHE A N 1
ATOM 853 C CA . PHE A 1 103 ? -5.273 11.717 -1.895 1.00 93.31 103 PHE A CA 1
ATOM 854 C C . PHE A 1 103 ? -4.100 12.545 -1.359 1.00 93.31 103 PHE A C 1
ATOM 856 O O . PHE A 1 103 ? -3.566 12.239 -0.292 1.00 93.31 103 PHE A O 1
ATOM 863 N N . LYS A 1 104 ? -3.666 13.594 -2.065 1.00 92.50 104 LYS A N 1
ATOM 864 C CA . LYS A 1 104 ? -2.450 14.363 -1.729 1.00 92.50 104 LYS A CA 1
ATOM 865 C C . LYS A 1 104 ? -2.431 14.969 -0.317 1.00 92.50 104 LYS A C 1
ATOM 867 O O . LYS A 1 104 ? -1.355 15.228 0.221 1.00 92.50 104 LYS A O 1
ATOM 872 N N . ASP A 1 105 ? -3.599 15.214 0.277 1.00 92.94 105 ASP A N 1
ATOM 873 C CA . ASP A 1 105 ? -3.786 15.749 1.632 1.00 92.94 105 ASP A CA 1
ATOM 874 C C . ASP A 1 105 ? -3.660 14.675 2.730 1.00 92.94 105 ASP A C 1
ATOM 876 O O . ASP A 1 105 ? -3.491 14.999 3.908 1.00 92.94 105 ASP A O 1
ATOM 880 N N . LYS A 1 106 ? -3.705 13.392 2.359 1.00 91.62 106 LYS A N 1
ATOM 881 C CA . LYS A 1 106 ? -3.623 12.263 3.290 1.00 91.62 106 LYS A CA 1
ATOM 882 C C . LYS A 1 106 ? -2.176 11.929 3.666 1.00 91.62 106 LYS A C 1
ATOM 884 O O . LYS A 1 106 ? -1.236 12.284 2.957 1.00 91.62 106 LYS A O 1
ATOM 889 N N . PRO A 1 107 ? -1.932 11.201 4.768 1.00 91.44 107 PRO A N 1
ATOM 890 C CA . PRO A 1 107 ? -0.599 10.688 5.079 1.00 91.44 107 PRO A CA 1
ATOM 891 C C . PRO A 1 107 ? -0.077 9.754 3.978 1.00 91.44 107 PRO A C 1
ATOM 893 O O . PRO A 1 107 ? -0.847 8.991 3.403 1.00 91.44 107 PRO A O 1
ATOM 896 N N . MET A 1 108 ? 1.242 9.726 3.748 1.00 91.12 108 MET A N 1
ATOM 897 C CA . MET A 1 108 ? 1.882 8.880 2.720 1.00 91.12 108 MET A CA 1
ATOM 898 C C . MET A 1 108 ? 1.460 7.400 2.793 1.00 91.12 108 MET A C 1
ATOM 900 O O . MET A 1 108 ? 1.283 6.754 1.764 1.00 91.12 108 MET A O 1
ATOM 904 N N . SER A 1 109 ? 1.297 6.853 4.004 1.00 89.62 109 SER A N 1
ATOM 905 C CA . SER A 1 109 ? 0.839 5.471 4.189 1.00 89.62 109 SER A CA 1
ATOM 906 C C . SER A 1 109 ? -0.558 5.253 3.604 1.00 89.62 109 SER A C 1
ATOM 908 O O . SER A 1 109 ? -0.783 4.255 2.930 1.00 89.62 109 SER A O 1
ATOM 910 N N . SER A 1 110 ? -1.471 6.201 3.816 1.00 92.50 110 SER A N 1
ATOM 911 C CA . SER A 1 110 ? -2.825 6.161 3.265 1.00 92.50 110 SER A CA 1
ATOM 912 C C . SER A 1 110 ? -2.819 6.443 1.767 1.00 92.50 110 SER A C 1
ATOM 914 O O . SER A 1 110 ? -3.461 5.706 1.034 1.00 92.50 110 SER A O 1
ATOM 916 N N . GLN A 1 111 ? -2.027 7.415 1.295 1.00 94.81 111 GLN A N 1
ATOM 917 C CA . GLN A 1 111 ? -1.873 7.703 -0.139 1.00 94.81 111 GLN A CA 1
ATOM 918 C C . GLN A 1 111 ? -1.476 6.459 -0.935 1.00 94.81 111 GLN A C 1
ATOM 920 O O . GLN A 1 111 ? -2.101 6.152 -1.948 1.00 94.81 111 GLN A O 1
ATOM 925 N N . ALA A 1 112 ? -0.475 5.714 -0.456 1.00 94.38 112 ALA A N 1
ATOM 926 C CA . ALA A 1 112 ? -0.012 4.499 -1.116 1.00 94.38 112 ALA A CA 1
ATOM 927 C C . ALA A 1 112 ? -1.128 3.451 -1.238 1.00 94.38 112 ALA A C 1
ATOM 929 O O . ALA A 1 112 ? -1.350 2.910 -2.319 1.00 94.38 112 ALA A O 1
ATOM 930 N N . VAL A 1 113 ? -1.846 3.192 -0.142 1.00 94.62 113 VAL A N 1
ATOM 931 C CA . VAL A 1 113 ? -2.914 2.188 -0.114 1.00 94.62 113 VAL A CA 1
ATOM 932 C C . VAL A 1 113 ? -4.117 2.625 -0.942 1.00 94.62 113 VAL A C 1
ATOM 934 O O . VAL A 1 113 ? -4.586 1.848 -1.766 1.00 94.62 113 VAL A O 1
ATOM 937 N N . MET A 1 114 ? -4.591 3.859 -0.767 1.00 95.69 114 MET A N 1
ATOM 938 C CA . MET A 1 114 ? -5.742 4.400 -1.496 1.00 95.69 114 MET A CA 1
ATOM 939 C C . MET A 1 114 ? -5.479 4.419 -3.007 1.00 95.69 114 MET A C 1
ATOM 941 O O . MET A 1 114 ? -6.323 3.972 -3.778 1.00 95.69 114 MET A O 1
ATOM 945 N N . THR A 1 115 ? -4.273 4.821 -3.431 1.00 95.94 115 THR A N 1
ATOM 946 C CA . THR A 1 115 ? -3.866 4.795 -4.848 1.00 95.94 115 THR A CA 1
ATOM 947 C C . THR A 1 115 ? -3.875 3.372 -5.414 1.00 95.94 115 THR A C 1
ATOM 949 O O . THR A 1 115 ? -4.423 3.141 -6.489 1.00 95.94 115 THR A O 1
ATOM 952 N N . LEU A 1 116 ? -3.296 2.399 -4.695 1.00 95.56 116 LEU A N 1
ATOM 953 C CA . LEU A 1 116 ? -3.274 0.994 -5.129 1.00 95.56 116 LEU A CA 1
ATOM 954 C C . LEU A 1 116 ? -4.674 0.367 -5.164 1.00 95.56 116 LEU A C 1
ATOM 956 O O . LEU A 1 116 ? -4.958 -0.450 -6.038 1.00 95.56 116 LEU A O 1
ATOM 960 N N . MET A 1 117 ? -5.536 0.744 -4.219 1.00 95.81 117 MET A N 1
ATOM 961 C CA . MET A 1 117 ? -6.878 0.188 -4.063 1.00 95.81 117 MET A CA 1
ATOM 962 C C . MET A 1 117 ? -7.912 0.792 -4.995 1.00 95.81 117 MET A C 1
ATOM 964 O O . MET A 1 117 ? -8.889 0.114 -5.286 1.00 95.81 117 MET A O 1
ATOM 968 N N . LYS A 1 118 ? -7.712 2.019 -5.488 1.00 95.00 118 LYS A N 1
ATOM 969 C CA . LYS A 1 118 ? -8.680 2.750 -6.319 1.00 95.00 118 LYS A CA 1
ATOM 970 C C . LYS A 1 118 ? -9.349 1.904 -7.418 1.00 95.00 118 LYS A C 1
ATOM 972 O O . LYS A 1 118 ? -10.570 1.959 -7.524 1.00 95.00 118 LYS A O 1
ATOM 977 N N . PRO A 1 119 ? -8.639 1.058 -8.195 1.00 94.62 119 PRO A N 1
ATOM 978 C CA . PRO A 1 119 ? -9.287 0.261 -9.239 1.00 94.62 119 PRO A CA 1
ATOM 979 C C . PRO A 1 119 ? -10.025 -0.987 -8.716 1.00 94.62 119 PRO A C 1
ATOM 981 O O . PRO A 1 119 ? -10.659 -1.692 -9.506 1.00 94.62 119 PRO A O 1
ATOM 984 N N . LEU A 1 120 ? -9.924 -1.293 -7.422 1.00 95.31 120 LEU A N 1
ATOM 985 C CA . LEU A 1 120 ? -10.544 -2.429 -6.733 1.00 95.31 120 LEU A CA 1
ATOM 986 C C . LEU A 1 120 ? -11.654 -2.009 -5.755 1.00 95.31 120 LEU A C 1
ATOM 988 O O . LEU A 1 120 ? -12.339 -2.877 -5.221 1.00 95.31 120 LEU A O 1
ATOM 992 N N . LEU A 1 121 ? -11.854 -0.708 -5.537 1.00 94.75 121 LEU A N 1
ATOM 993 C CA . LEU A 1 121 ? -12.955 -0.193 -4.724 1.00 94.75 121 LEU A CA 1
ATOM 994 C C . LEU A 1 121 ? -14.315 -0.589 -5.310 1.00 94.75 121 LEU A C 1
ATOM 996 O O . LEU A 1 121 ? -14.435 -0.858 -6.508 1.00 94.75 121 LEU A O 1
ATOM 1000 N N . ASP A 1 122 ? -15.325 -0.650 -4.442 1.00 95.19 122 ASP A N 1
ATOM 1001 C CA . ASP A 1 122 ? -16.728 -0.921 -4.782 1.00 95.19 122 ASP A CA 1
ATOM 1002 C C . ASP A 1 122 ? -16.993 -2.280 -5.448 1.00 95.19 122 ASP A C 1
ATOM 1004 O O . ASP A 1 122 ? -18.023 -2.502 -6.083 1.00 95.19 122 ASP A O 1
ATOM 1008 N N . LYS A 1 123 ? -16.058 -3.223 -5.291 1.00 94.50 123 LYS A N 1
ATOM 1009 C CA . LYS A 1 123 ? -16.131 -4.574 -5.874 1.00 94.50 123 LYS A CA 1
ATOM 1010 C C . LYS A 1 123 ? -16.184 -5.692 -4.831 1.00 94.50 123 LYS A C 1
ATOM 1012 O O . LYS A 1 123 ? -16.148 -6.862 -5.203 1.00 94.50 123 LYS A O 1
ATOM 1017 N N . GLY A 1 124 ? -16.248 -5.357 -3.540 1.00 93.38 124 GLY A N 1
ATOM 1018 C CA . GLY A 1 124 ? -16.320 -6.343 -2.457 1.00 93.38 124 GLY A CA 1
ATOM 1019 C C . GLY A 1 124 ? -14.993 -7.039 -2.139 1.00 93.38 124 GLY A C 1
ATOM 1020 O O . GLY A 1 124 ? -15.001 -8.113 -1.534 1.00 93.38 124 GLY A O 1
ATOM 1021 N N . TYR A 1 125 ? -13.854 -6.465 -2.546 1.00 95.38 125 TYR A N 1
ATOM 1022 C CA . TYR A 1 125 ? -12.545 -6.988 -2.152 1.00 95.38 125 TYR A CA 1
ATOM 1023 C C . TYR A 1 125 ? -12.321 -6.831 -0.653 1.00 95.38 125 TYR A C 1
ATOM 1025 O O . TYR A 1 125 ? -12.831 -5.918 0.003 1.00 95.38 125 TYR A O 1
ATOM 1033 N N . CYS A 1 126 ? -11.503 -7.729 -0.123 1.00 95.44 126 CYS A N 1
ATOM 1034 C CA . CYS A 1 126 ? -11.078 -7.704 1.250 1.00 95.44 126 CYS A CA 1
ATOM 1035 C C . CYS A 1 126 ? -9.571 -7.507 1.351 1.00 95.44 126 CYS A C 1
ATOM 1037 O O . CYS A 1 126 ? -8.782 -8.336 0.900 1.00 95.44 126 CYS A O 1
ATOM 1039 N N . LEU A 1 127 ? -9.183 -6.410 1.987 1.00 95.62 127 LEU A N 1
ATOM 1040 C CA . LEU A 1 127 ? -7.811 -5.959 2.069 1.00 95.62 127 LEU A CA 1
ATOM 1041 C C . LEU A 1 127 ? -7.144 -6.371 3.381 1.00 95.62 127 LEU A C 1
ATOM 1043 O O . LEU A 1 127 ? -7.659 -6.127 4.465 1.00 95.62 127 LEU A O 1
ATOM 1047 N N . ILE A 1 128 ? -5.964 -6.968 3.287 1.00 94.25 128 ILE A N 1
ATOM 1048 C CA . ILE A 1 128 ? -5.148 -7.372 4.429 1.00 94.25 128 ILE A CA 1
ATOM 1049 C C . ILE A 1 128 ? -3.885 -6.514 4.449 1.00 94.25 128 ILE A C 1
ATOM 1051 O O . ILE A 1 128 ? -3.171 -6.425 3.449 1.00 94.25 128 ILE A O 1
ATOM 1055 N N . MET A 1 129 ? -3.589 -5.872 5.578 1.00 91.75 129 MET A N 1
ATOM 1056 C CA . MET A 1 129 ? -2.430 -4.978 5.677 1.00 91.75 129 MET A CA 1
ATOM 1057 C C . MET A 1 129 ? -1.795 -4.935 7.067 1.00 91.75 129 MET A C 1
ATOM 1059 O O . MET A 1 129 ? -2.405 -5.259 8.090 1.00 91.75 129 MET A O 1
ATOM 1063 N N . GLU A 1 130 ? -0.546 -4.477 7.105 1.00 87.50 130 GLU A N 1
ATOM 1064 C CA . GLU A 1 130 ? 0.182 -4.243 8.349 1.00 87.50 130 GLU A CA 1
ATOM 1065 C C . GLU A 1 130 ? -0.339 -3.026 9.137 1.00 87.50 130 GLU A C 1
ATOM 1067 O O . GLU A 1 130 ? -0.931 -2.085 8.600 1.00 87.50 130 GLU A O 1
ATOM 1072 N N . ASN A 1 131 ? -0.007 -2.977 10.432 1.00 87.12 131 ASN A N 1
ATOM 1073 C CA . ASN A 1 131 ? -0.373 -1.874 11.330 1.00 87.12 131 ASN A CA 1
ATOM 1074 C C . ASN A 1 131 ? 0.144 -0.489 10.923 1.00 87.12 131 ASN A C 1
ATOM 1076 O O . ASN A 1 131 ? -0.333 0.531 11.438 1.00 87.12 131 ASN A O 1
ATOM 1080 N N . PHE A 1 132 ? 1.136 -0.434 10.034 1.00 85.38 132 PHE A N 1
ATOM 1081 C CA . PHE A 1 132 ? 1.667 0.818 9.519 1.00 85.38 132 PHE A CA 1
ATOM 1082 C C . PHE A 1 132 ? 0.612 1.578 8.700 1.00 85.38 132 PHE A C 1
ATOM 1084 O O . PHE A 1 132 ? 0.565 2.810 8.754 1.00 85.38 132 PHE A O 1
ATOM 1091 N N . TYR A 1 133 ? -0.276 0.847 8.033 1.00 88.19 133 TYR A N 1
ATOM 1092 C CA . TYR A 1 133 ? -1.316 1.388 7.165 1.00 88.19 133 TYR A CA 1
ATOM 1093 C C . TYR A 1 133 ? -2.654 1.599 7.877 1.00 88.19 133 TYR A C 1
ATOM 1095 O O . TYR A 1 133 ? -3.421 2.485 7.509 1.00 88.19 133 TYR A O 1
ATOM 1103 N N . MET A 1 134 ? -2.905 0.835 8.940 1.00 87.31 134 MET A N 1
ATOM 1104 C CA . MET A 1 134 ? -4.178 0.852 9.656 1.00 87.31 134 MET A CA 1
ATOM 1105 C C . MET A 1 134 ? -4.403 2.148 10.453 1.00 87.31 134 MET A C 1
ATOM 1107 O O . MET A 1 134 ? -3.559 2.577 11.251 1.00 87.31 134 MET A O 1
ATOM 1111 N N . SER A 1 135 ? -5.589 2.739 10.285 1.00 87.19 135 SER A N 1
ATOM 1112 C CA . SER A 1 135 ? -6.140 3.796 11.143 1.00 87.19 135 SER A CA 1
ATOM 1113 C C . SER A 1 135 ? -7.678 3.804 11.084 1.00 87.19 135 SER A C 1
ATOM 1115 O O . SER A 1 135 ? -8.228 3.314 10.094 1.00 87.19 135 SER A O 1
ATOM 1117 N N . PRO A 1 136 ? -8.376 4.346 12.103 1.00 86.44 136 PRO A N 1
ATOM 1118 C CA . PRO A 1 136 ? -9.840 4.435 12.100 1.00 86.44 136 PRO A CA 1
ATOM 1119 C C . PRO A 1 136 ? -10.395 5.186 10.883 1.00 86.44 136 PRO A C 1
ATOM 1121 O O . PRO A 1 136 ? -11.161 4.604 10.126 1.00 86.44 136 PRO A O 1
ATOM 1124 N N . GLU A 1 137 ? -9.901 6.404 10.622 1.00 88.19 137 GLU A N 1
ATOM 1125 C CA . GLU A 1 137 ? -10.302 7.231 9.466 1.00 88.19 137 GLU A CA 1
ATOM 1126 C C . GLU A 1 137 ? -10.134 6.476 8.139 1.00 88.19 137 GLU A C 1
ATOM 1128 O O . GLU A 1 137 ? -11.029 6.446 7.299 1.00 88.19 137 GLU A O 1
ATOM 1133 N N . PHE A 1 138 ? -8.988 5.817 7.954 1.00 89.06 138 PHE A N 1
ATOM 1134 C CA . PHE A 1 138 ? -8.731 5.036 6.746 1.00 89.06 138 PHE A CA 1
ATOM 1135 C C . PHE A 1 138 ? -9.692 3.846 6.605 1.00 89.06 138 PHE A C 1
ATOM 1137 O O . PHE A 1 138 ? -10.071 3.480 5.495 1.00 89.06 138 PHE A O 1
ATOM 1144 N N . THR A 1 139 ? -10.096 3.239 7.720 1.00 87.94 139 THR A N 1
ATOM 1145 C CA . THR A 1 139 ? -10.992 2.086 7.671 1.00 87.94 139 THR A CA 1
ATOM 1146 C C . THR A 1 139 ? -12.430 2.497 7.371 1.00 87.94 139 THR A C 1
ATOM 1148 O O . THR A 1 139 ? -13.091 1.828 6.586 1.00 87.94 139 THR A O 1
ATOM 1151 N N . GLU A 1 140 ? -12.894 3.623 7.915 1.00 89.44 140 GLU A N 1
ATOM 1152 C CA . GLU A 1 140 ? -14.186 4.217 7.547 1.00 89.44 140 GLU A CA 1
ATOM 1153 C C . GLU A 1 140 ? -14.255 4.516 6.044 1.00 89.44 140 GLU A C 1
ATOM 1155 O O . GLU A 1 140 ? -15.257 4.211 5.400 1.00 89.44 140 GLU A O 1
ATOM 1160 N N . TRP A 1 141 ? -13.160 5.021 5.465 1.00 91.88 141 TRP A N 1
ATOM 1161 C CA . TRP A 1 141 ? -13.056 5.232 4.021 1.00 91.88 141 TRP A CA 1
ATOM 1162 C C . TRP A 1 141 ? -13.152 3.926 3.217 1.00 91.88 141 TRP A C 1
ATOM 1164 O O . TRP A 1 141 ? -13.803 3.900 2.180 1.00 91.88 141 TRP A O 1
ATOM 1174 N N . LEU A 1 142 ? -12.557 2.819 3.672 1.00 92.06 142 LEU A N 1
ATOM 1175 C CA . LEU A 1 142 ? -12.711 1.529 2.981 1.00 92.06 142 LEU A CA 1
ATOM 1176 C C . LEU A 1 142 ? -14.155 1.011 3.036 1.00 92.06 142 LEU A C 1
ATOM 1178 O O . LEU A 1 142 ? -14.676 0.540 2.024 1.00 92.06 142 LEU A O 1
ATOM 1182 N N . ILE A 1 143 ? -14.816 1.148 4.190 1.00 90.56 143 ILE A N 1
ATOM 1183 C CA . ILE A 1 143 ? -16.223 0.758 4.363 1.00 90.56 143 ILE A CA 1
ATOM 1184 C C . ILE A 1 143 ? -17.115 1.546 3.407 1.00 90.56 143 ILE A C 1
ATOM 1186 O O . ILE A 1 143 ? -17.983 0.962 2.762 1.00 90.56 143 ILE A O 1
ATOM 1190 N N . SER A 1 144 ? -16.894 2.861 3.289 1.00 92.94 144 SER A N 1
ATOM 1191 C CA . SER A 1 144 ? -17.691 3.705 2.394 1.00 92.94 144 SER A CA 1
ATOM 1192 C C . SER A 1 144 ? -17.527 3.342 0.915 1.00 92.94 144 SER A C 1
ATOM 1194 O O . SER A 1 144 ? -18.336 3.784 0.109 1.00 92.94 144 SER A O 1
ATOM 1196 N N . HIS A 1 145 ? -16.511 2.542 0.572 1.00 93.19 145 HIS A N 1
ATOM 1197 C CA . HIS A 1 145 ? -16.213 2.057 -0.777 1.00 93.19 145 HIS A CA 1
ATOM 1198 C C . HIS A 1 145 ? -16.360 0.530 -0.902 1.00 93.19 145 HIS A C 1
ATOM 1200 O O . HIS A 1 145 ? -15.578 -0.143 -1.589 1.00 93.19 145 HIS A O 1
ATOM 1206 N N . SER A 1 146 ? -17.313 -0.043 -0.158 1.00 91.62 146 SER A N 1
ATOM 1207 C CA . SER A 1 146 ? -17.678 -1.470 -0.177 1.00 91.62 146 SER A CA 1
ATOM 1208 C C . SER A 1 146 ? -16.471 -2.421 -0.110 1.00 91.62 146 SER A C 1
ATOM 1210 O O . SER A 1 146 ? -16.423 -3.440 -0.804 1.00 91.62 146 SER A O 1
ATOM 1212 N N . SER A 1 147 ? -15.452 -2.050 0.671 1.00 92.31 147 SER A N 1
ATOM 1213 C CA . SER A 1 147 ? -14.193 -2.782 0.789 1.00 92.31 147 SER A CA 1
ATOM 1214 C C . SER A 1 147 ? -13.951 -3.172 2.241 1.00 92.31 147 SER A C 1
ATOM 1216 O O . SER A 1 147 ? -13.918 -2.332 3.140 1.00 92.31 147 SER A O 1
ATOM 1218 N N . ASN A 1 148 ? -13.764 -4.467 2.472 1.00 91.50 148 ASN A N 1
ATOM 1219 C CA . ASN A 1 148 ? -13.515 -5.001 3.808 1.00 91.50 148 ASN A CA 1
ATOM 1220 C C . ASN A 1 148 ? -12.027 -4.930 4.138 1.00 91.50 148 ASN A C 1
ATOM 1222 O O . ASN A 1 148 ? -11.187 -4.879 3.237 1.00 91.50 148 ASN A O 1
ATOM 1226 N N . THR A 1 149 ? -11.682 -4.945 5.427 1.00 91.44 149 THR A N 1
ATOM 1227 C CA . THR A 1 149 ? -10.274 -4.978 5.831 1.00 91.44 149 THR A CA 1
ATOM 1228 C C . THR A 1 149 ? -10.009 -5.821 7.068 1.00 91.44 149 THR A C 1
ATOM 1230 O O . THR A 1 149 ? -10.817 -5.879 8.001 1.00 91.44 149 THR A O 1
ATOM 1233 N N . TYR A 1 150 ? -8.829 -6.439 7.066 1.00 88.50 150 TYR A N 1
ATOM 1234 C CA . TYR A 1 150 ? -8.234 -7.136 8.192 1.00 88.50 150 TYR A CA 1
ATOM 1235 C C . TYR A 1 150 ? -6.824 -6.613 8.427 1.00 88.50 150 TYR A C 1
ATOM 1237 O O . TYR A 1 150 ? -5.999 -6.520 7.518 1.00 88.50 150 TYR A O 1
ATOM 1245 N N . GLY A 1 151 ? -6.492 -6.330 9.677 1.00 84.19 151 GLY A N 1
ATOM 1246 C CA . GLY A 1 151 ? -5.132 -5.932 9.996 1.00 84.19 151 GLY A CA 1
ATOM 1247 C C . GLY A 1 151 ? -4.887 -5.827 11.480 1.00 84.19 151 GLY A C 1
ATOM 1248 O O . GLY A 1 151 ? -5.802 -5.895 12.298 1.00 84.19 151 GLY A O 1
ATOM 1249 N N . THR A 1 152 ? -3.623 -5.638 11.832 1.00 83.50 152 THR A N 1
ATOM 1250 C CA . THR A 1 152 ? -3.266 -5.298 13.207 1.00 83.50 152 THR A CA 1
ATOM 1251 C C . THR A 1 152 ? -3.375 -3.794 13.401 1.00 83.50 152 THR A C 1
ATOM 1253 O O . THR A 1 152 ? -2.866 -3.024 12.597 1.00 83.50 152 THR A O 1
ATOM 1256 N N . LEU A 1 153 ? -4.022 -3.343 14.471 1.00 82.44 153 LEU A N 1
ATOM 1257 C CA . LEU A 1 153 ? -4.128 -1.918 14.781 1.00 82.44 153 LEU A CA 1
ATOM 1258 C C . LEU A 1 153 ? -3.197 -1.557 15.937 1.00 82.44 153 LEU A C 1
ATOM 1260 O O . LEU A 1 153 ? -3.223 -2.180 17.002 1.00 82.44 153 LEU A O 1
ATOM 1264 N N . ARG A 1 154 ? -2.358 -0.537 15.735 1.00 81.88 154 ARG A N 1
ATOM 1265 C CA . ARG A 1 154 ? -1.493 -0.018 16.798 1.00 81.88 154 ARG A CA 1
ATOM 1266 C C . ARG A 1 154 ? -2.324 0.852 17.742 1.00 81.88 154 ARG A C 1
ATOM 1268 O O . ARG A 1 154 ? -2.968 1.798 17.311 1.00 81.88 154 ARG A O 1
ATOM 1275 N N . ARG A 1 155 ? -2.253 0.564 19.039 1.00 79.25 155 ARG A N 1
ATOM 1276 C CA . ARG A 1 155 ? -3.081 1.198 20.085 1.00 79.25 155 ARG A CA 1
ATOM 1277 C C . ARG A 1 155 ? -2.841 2.697 20.219 1.00 79.25 155 ARG A C 1
ATOM 1279 O O . ARG A 1 155 ? -3.765 3.456 20.434 1.00 79.25 155 ARG A O 1
ATOM 1286 N N . THR A 1 156 ? -1.601 3.124 19.994 1.00 81.44 156 THR A N 1
ATOM 1287 C CA . THR A 1 156 ? -1.201 4.537 20.026 1.00 81.44 156 THR A CA 1
ATOM 1288 C C . THR A 1 156 ? -1.641 5.318 18.780 1.00 81.44 156 THR A C 1
ATOM 1290 O O . THR A 1 156 ? -1.110 6.400 18.522 1.00 81.44 156 THR A O 1
ATOM 1293 N N . ARG A 1 157 ? -2.500 4.752 17.921 1.00 83.44 157 ARG A N 1
ATOM 1294 C CA . ARG A 1 157 ? -3.039 5.466 16.762 1.00 83.44 157 ARG A CA 1
ATOM 1295 C C . ARG A 1 157 ? -4.078 6.473 17.231 1.00 83.44 157 ARG A C 1
ATOM 1297 O O . ARG A 1 157 ? -4.818 6.246 18.179 1.00 83.44 157 ARG A O 1
ATOM 1304 N N . ARG A 1 158 ? -4.139 7.602 16.532 1.00 83.06 158 ARG A N 1
ATOM 1305 C CA . ARG A 1 158 ? -5.182 8.600 16.759 1.00 83.06 158 ARG A CA 1
ATOM 1306 C C . ARG A 1 158 ? -6.547 7.995 16.411 1.00 83.06 158 ARG A C 1
ATOM 1308 O O . ARG A 1 158 ? -6.654 7.293 15.410 1.00 83.06 158 ARG A O 1
ATOM 1315 N N . GLY A 1 159 ? -7.559 8.295 17.222 1.00 83.00 159 GLY A N 1
ATOM 1316 C CA . GLY A 1 159 ? -8.937 7.844 17.007 1.00 83.00 159 GLY A CA 1
ATOM 1317 C C . GLY A 1 159 ? -9.271 6.486 17.628 1.00 83.00 159 GLY A C 1
ATOM 1318 O O . GLY A 1 159 ? -10.383 6.008 17.447 1.00 83.00 159 GLY A O 1
ATOM 1319 N N . ILE A 1 160 ? -8.339 5.861 18.355 1.00 83.62 160 ILE A N 1
ATOM 1320 C CA . ILE A 1 160 ? -8.636 4.651 19.129 1.00 83.62 160 ILE A CA 1
ATOM 1321 C C . ILE A 1 160 ? -9.356 5.041 20.428 1.00 83.62 160 ILE A C 1
ATOM 1323 O O . ILE A 1 160 ? -8.864 5.922 21.136 1.00 83.62 160 ILE A O 1
ATOM 1327 N N . PRO A 1 161 ? -10.501 4.411 20.759 1.00 84.00 161 PRO A N 1
ATOM 1328 C CA . PRO A 1 161 ? -11.149 4.579 22.056 1.00 84.00 161 PRO A CA 1
ATOM 1329 C C . PRO A 1 161 ? -10.204 4.217 23.207 1.00 84.00 161 PRO A C 1
ATOM 1331 O O . PRO A 1 161 ? -9.511 3.196 23.154 1.00 84.00 161 PRO A O 1
ATOM 1334 N N . LYS A 1 162 ? -10.187 5.034 24.266 1.00 81.50 162 LYS A N 1
ATOM 1335 C CA . LYS A 1 162 ? -9.274 4.866 25.413 1.00 81.50 162 LYS A CA 1
ATOM 1336 C C . LYS A 1 162 ? -9.474 3.534 26.131 1.00 81.50 162 LYS A C 1
ATOM 1338 O O . LYS A 1 162 ? -8.546 2.983 26.711 1.00 81.50 162 LYS A O 1
ATOM 1343 N N . GLU A 1 163 ? -10.670 2.976 26.048 1.00 80.75 163 GLU A N 1
ATOM 1344 C CA . GLU A 1 163 ? -11.028 1.675 26.597 1.00 80.75 163 GLU A CA 1
ATOM 1345 C C . GLU A 1 163 ? -10.149 0.568 25.985 1.00 80.75 163 GLU A C 1
ATOM 1347 O O . GLU A 1 163 ? -9.654 -0.307 26.697 1.00 80.75 163 GLU A O 1
ATOM 1352 N N . LEU A 1 164 ? -9.839 0.662 24.686 1.00 74.56 164 LEU A N 1
ATOM 1353 C CA . LEU A 1 164 ? -8.962 -0.279 23.979 1.00 74.56 164 LEU A CA 1
ATOM 1354 C C . LEU A 1 164 ? -7.465 -0.040 24.282 1.00 74.56 164 LEU A C 1
ATOM 1356 O O . LEU A 1 164 ? -6.622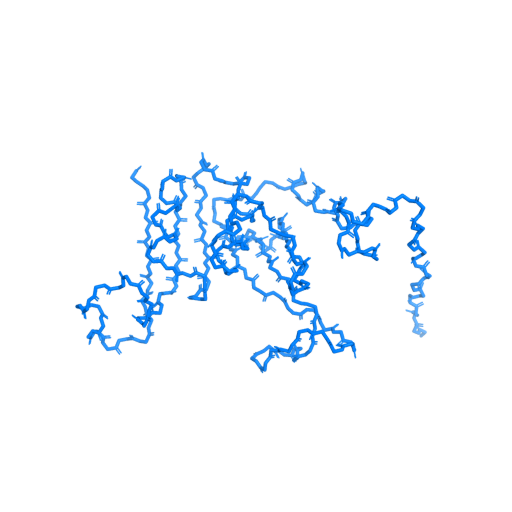 -0.928 24.091 1.00 74.56 164 LEU A O 1
ATOM 1360 N N . GLU A 1 165 ? -7.106 1.120 24.842 1.00 68.12 165 GLU A N 1
ATOM 1361 C CA . GLU A 1 165 ? -5.758 1.421 25.354 1.00 68.12 165 GLU A CA 1
ATOM 1362 C C . GLU A 1 165 ? -5.443 0.738 26.694 1.00 68.12 165 GLU A C 1
ATOM 1364 O O . GLU A 1 165 ? -4.283 0.727 27.111 1.00 68.12 165 GLU A O 1
ATOM 1369 N N . THR A 1 166 ? -6.394 0.018 27.302 1.00 65.50 166 THR A N 1
ATOM 1370 C CA . THR A 1 166 ? -6.166 -0.716 28.566 1.00 65.50 166 THR A CA 1
ATOM 1371 C C . THR A 1 166 ? -5.982 -2.238 28.429 1.00 65.50 166 THR A C 1
ATOM 1373 O O . THR A 1 166 ? -5.348 -2.856 29.277 1.00 65.50 166 THR A O 1
ATOM 1376 N N . ILE A 1 167 ? -6.419 -2.856 27.327 1.00 68.00 167 ILE A N 1
ATOM 1377 C CA . ILE A 1 167 ? -6.310 -4.311 27.098 1.00 68.00 167 ILE A CA 1
ATOM 1378 C C . ILE A 1 167 ? -4.845 -4.776 26.876 1.00 68.00 167 ILE A C 1
ATOM 1380 O O . ILE A 1 167 ? -4.150 -4.306 25.982 1.00 68.00 167 ILE A O 1
ATOM 1384 N N . HIS A 1 168 ? -4.358 -5.748 27.653 1.00 57.19 168 HIS A N 1
ATOM 1385 C CA . HIS A 1 168 ? -2.930 -6.115 27.756 1.00 57.19 168 HIS A CA 1
ATOM 1386 C C . HIS A 1 168 ? -2.253 -6.774 26.526 1.00 57.19 168 HIS A C 1
ATOM 1388 O O . HIS A 1 168 ? -1.082 -7.144 26.619 1.00 57.19 168 HIS A O 1
ATOM 1394 N N . SER A 1 169 ? -2.904 -6.909 25.365 1.00 56.88 169 SER A N 1
ATOM 1395 C CA . SER A 1 169 ? -2.256 -7.427 24.146 1.00 56.88 169 SER A CA 1
ATOM 1396 C C . SER A 1 169 ? -1.630 -6.318 23.288 1.00 56.88 169 SER A C 1
ATOM 1398 O O . SER A 1 169 ? -2.141 -5.205 23.168 1.00 56.88 169 SER A O 1
ATOM 1400 N N . CYS A 1 170 ? -0.486 -6.625 22.669 1.00 46.81 170 CYS A N 1
ATOM 1401 C CA . CYS A 1 170 ? 0.351 -5.656 21.946 1.00 46.81 170 CYS A CA 1
ATOM 1402 C C . CYS A 1 170 ? -0.247 -5.208 20.591 1.00 46.81 170 CYS A C 1
ATOM 1404 O O . CYS A 1 170 ? 0.199 -4.229 19.989 1.00 46.81 170 CYS A O 1
ATOM 1406 N N . SER A 1 171 ? -1.249 -5.924 20.078 1.00 53.75 171 SER A N 1
ATOM 1407 C CA . SER A 1 171 ? -1.920 -5.670 18.797 1.00 53.75 171 SER A CA 1
ATOM 1408 C C . SER A 1 171 ? -3.298 -6.334 18.817 1.00 53.75 171 SER A C 1
ATOM 1410 O O . SER A 1 171 ? -3.421 -7.432 19.358 1.00 53.75 171 SER A O 1
ATOM 1412 N N . PHE A 1 172 ? -4.312 -5.704 18.224 1.00 57.22 172 PHE A N 1
ATOM 1413 C CA . PHE A 1 172 ? -5.624 -6.326 18.000 1.00 57.22 172 PHE A CA 1
ATOM 1414 C C . PHE A 1 172 ? -5.836 -6.543 16.512 1.00 57.22 172 PHE A C 1
ATOM 1416 O O . PHE A 1 172 ? -5.441 -5.688 15.715 1.00 57.22 172 PHE A O 1
ATOM 1423 N N . ILE A 1 173 ? -6.453 -7.670 16.157 1.00 59.94 173 ILE A N 1
ATOM 1424 C CA . ILE A 1 173 ? -6.979 -7.883 14.811 1.00 59.94 173 ILE A CA 1
ATOM 1425 C C . ILE A 1 173 ? -8.238 -7.029 14.702 1.00 59.94 173 ILE A C 1
ATOM 1427 O O . ILE A 1 173 ? -9.218 -7.268 15.404 1.00 59.94 173 ILE A O 1
ATOM 1431 N N . LEU A 1 174 ? -8.185 -6.012 13.850 1.00 64.12 174 LEU A N 1
ATOM 1432 C CA . LEU A 1 174 ? -9.352 -5.248 13.453 1.00 64.12 174 LEU A CA 1
ATOM 1433 C C . LEU A 1 174 ? -9.933 -5.938 12.221 1.00 64.12 174 LEU A C 1
ATOM 1435 O O . LEU A 1 174 ? -9.310 -5.919 11.162 1.00 64.12 174 LEU A O 1
ATOM 1439 N N . GLN A 1 175 ? -11.085 -6.579 12.392 1.00 68.75 175 GLN A N 1
ATOM 1440 C CA . GLN A 1 175 ? -11.927 -7.034 11.293 1.00 68.75 175 GLN A CA 1
ATOM 1441 C C . GLN A 1 175 ? -13.042 -6.016 11.136 1.00 68.75 175 GLN A C 1
ATOM 1443 O O . GLN A 1 175 ? -13.836 -5.827 12.057 1.00 68.75 175 GLN A O 1
ATOM 1448 N N . ILE A 1 176 ? -13.097 -5.370 9.978 1.00 67.81 176 ILE A N 1
ATOM 1449 C CA . ILE A 1 176 ? -14.204 -4.490 9.637 1.00 67.81 176 ILE A CA 1
ATOM 1450 C C . ILE A 1 176 ? -14.803 -4.955 8.316 1.00 67.81 176 ILE A C 1
ATOM 1452 O O . ILE A 1 176 ? -14.114 -5.069 7.299 1.00 67.81 176 ILE A O 1
ATOM 1456 N N . THR A 1 177 ? -16.096 -5.255 8.376 1.00 60.47 177 THR A N 1
ATOM 1457 C CA . THR A 1 177 ? -16.895 -5.762 7.268 1.00 60.47 177 THR A CA 1
ATOM 1458 C C . THR A 1 177 ? -18.029 -4.793 6.969 1.00 60.47 177 THR A C 1
ATOM 1460 O O . THR A 1 177 ? -18.732 -4.349 7.875 1.00 60.47 177 THR A O 1
ATOM 1463 N N . THR A 1 178 ? -18.196 -4.484 5.693 1.00 60.88 178 THR A N 1
ATOM 1464 C CA . THR A 1 178 ? -19.405 -3.899 5.116 1.00 60.88 178 THR A CA 1
ATOM 1465 C C . THR A 1 178 ? -20.535 -4.931 5.221 1.00 60.88 178 THR A C 1
ATOM 1467 O O . THR A 1 178 ? -20.277 -6.131 5.087 1.00 60.88 178 THR A O 1
ATOM 1470 N N . ASN A 1 179 ? -21.737 -4.474 5.593 1.00 44.38 179 ASN A N 1
ATOM 1471 C CA . ASN A 1 179 ? -22.937 -5.313 5.743 1.00 44.38 179 ASN A CA 1
ATOM 1472 C C . ASN A 1 179 ? -23.438 -5.835 4.396 1.00 44.38 179 ASN A C 1
ATOM 1474 O O . ASN A 1 179 ? -23.374 -5.056 3.420 1.00 44.38 179 ASN A O 1
#

InterPro domains:
  IPR029526 PiggyBac transposable element-derived protein [PF13843] (13-165)